Protein AF-A0A3D2MDL1-F1 (afdb_monomer_lite)

pLDDT: mean 83.44, std 14.81, range [37.59, 93.75]

Sequence (78 aa):
MENKELEAVTFNDIDYAILDEIDNFIYTVNVNNANDIKIFKTKIEEDNEILEELSEEEQSVALVKFYEKHKDLVSTNE

Radius of gyration: 13.91 Å; chains: 1; bounding box: 22×37×34 Å

Foldseek 3Di:
DPPPPQDWDADPNFIWTFPDDDDQKTWTATPVHRVRIAIWGWDQDPNDTDTDHDDPVVVVVVVVRVCVVCVVVVVPPD

Secondary structure (DSSP, 8-state):
-------EEEETTEEEEEEEEETTEEEEEETTEEEEEEEEEEEEETTEEEEEEPPHHHHHHHHHHHHHHHHHHHT---

Structure (mmCIF, N/CA/C/O backbone):
data_AF-A0A3D2MDL1-F1
#
_entry.id   AF-A0A3D2MDL1-F1
#
loop_
_atom_site.group_PDB
_atom_site.id
_atom_site.type_symbol
_atom_site.label_atom_id
_atom_site.label_alt_id
_atom_site.label_comp_id
_atom_site.label_asym_id
_atom_site.label_entity_id
_atom_site.label_seq_id
_atom_site.pdbx_PDB_ins_code
_atom_site.Cartn_x
_atom_site.Cartn_y
_atom_site.Cartn_z
_atom_site.occupancy
_atom_site.B_iso_or_equiv
_atom_site.auth_seq_id
_atom_site.auth_comp_id
_atom_site.auth_asym_id
_atom_site.auth_atom_id
_atom_site.pdbx_PDB_model_num
ATOM 1 N N . MET A 1 1 ? -10.600 -20.569 -7.007 1.00 42.34 1 MET A N 1
ATOM 2 C CA . MET A 1 1 ? -9.941 -19.294 -6.680 1.00 42.34 1 MET A CA 1
ATOM 3 C C . MET A 1 1 ? -9.935 -18.498 -7.962 1.00 42.34 1 MET A C 1
ATOM 5 O O . MET A 1 1 ? -9.308 -18.937 -8.919 1.00 42.34 1 MET A O 1
ATOM 9 N N . GLU A 1 2 ? -10.744 -17.447 -8.035 1.00 37.59 2 GLU A N 1
ATOM 10 C CA . GLU A 1 2 ? -10.652 -16.486 -9.133 1.00 37.59 2 GLU A CA 1
ATOM 11 C C . GLU A 1 2 ? -9.269 -15.836 -9.033 1.00 37.59 2 GLU A C 1
ATOM 13 O O . GLU A 1 2 ? -8.912 -15.308 -7.980 1.00 37.59 2 GLU A O 1
ATOM 18 N N . ASN A 1 3 ? -8.454 -15.962 -10.083 1.00 41.69 3 ASN A N 1
ATOM 19 C CA . ASN A 1 3 ? -7.255 -15.144 -10.217 1.00 41.69 3 ASN A CA 1
ATOM 20 C C . ASN A 1 3 ? -7.762 -13.725 -10.456 1.00 41.69 3 ASN A C 1
ATOM 22 O O . ASN A 1 3 ? -8.091 -13.376 -11.586 1.00 41.69 3 ASN A O 1
ATOM 26 N N . LYS A 1 4 ? -7.911 -12.951 -9.378 1.00 48.12 4 LYS A N 1
ATOM 27 C CA . LYS A 1 4 ? -8.056 -11.505 -9.483 1.00 48.12 4 LYS A CA 1
ATOM 28 C C . LYS A 1 4 ? -6.768 -11.045 -10.158 1.00 48.12 4 LYS A C 1
ATOM 30 O O . LYS A 1 4 ? -5.692 -11.296 -9.616 1.00 48.12 4 LYS A O 1
ATOM 35 N N . GLU A 1 5 ? -6.868 -10.539 -11.384 1.00 48.56 5 GLU A N 1
ATOM 36 C CA . GLU A 1 5 ? -5.733 -9.931 -12.073 1.00 48.56 5 GLU A CA 1
ATOM 37 C C . GLU A 1 5 ? -5.107 -8.952 -11.076 1.00 48.56 5 GLU A C 1
ATOM 39 O O . GLU A 1 5 ? -5.802 -8.082 -10.556 1.00 48.56 5 GLU A O 1
ATOM 44 N N . LEU A 1 6 ? -3.857 -9.201 -10.675 1.00 57.50 6 LEU A N 1
ATOM 45 C CA . LEU A 1 6 ? -3.144 -8.308 -9.770 1.00 57.50 6 LEU A CA 1
ATOM 46 C C . LEU A 1 6 ? -2.988 -6.995 -10.526 1.00 57.50 6 LEU A C 1
ATOM 48 O O . LEU A 1 6 ? -2.167 -6.902 -11.438 1.00 57.50 6 LEU A O 1
ATOM 52 N N . GLU A 1 7 ? -3.830 -6.021 -10.193 1.00 76.19 7 GLU A N 1
ATOM 53 C CA . GLU A 1 7 ? -3.709 -4.668 -10.709 1.00 76.19 7 GLU A CA 1
ATOM 54 C C . GLU A 1 7 ? -2.312 -4.165 -10.326 1.00 76.19 7 GLU A C 1
ATOM 56 O O . GLU A 1 7 ? -1.852 -4.351 -9.198 1.00 76.19 7 GLU A O 1
ATOM 61 N N . ALA A 1 8 ? -1.579 -3.638 -11.302 1.00 82.69 8 ALA A N 1
ATOM 62 C CA . ALA A 1 8 ? -0.212 -3.176 -11.122 1.00 82.69 8 ALA A CA 1
ATOM 63 C C . ALA A 1 8 ? -0.115 -1.721 -11.564 1.00 82.69 8 ALA A C 1
ATOM 65 O O . ALA A 1 8 ? -0.761 -1.307 -12.526 1.00 82.69 8 ALA A O 1
ATOM 66 N N . VAL A 1 9 ? 0.711 -0.960 -10.858 1.00 85.94 9 VAL A N 1
ATOM 67 C CA . VAL A 1 9 ? 0.990 0.441 -11.152 1.00 85.94 9 VAL A CA 1
ATOM 68 C C . VAL A 1 9 ? 2.467 0.601 -11.467 1.00 85.94 9 VAL A C 1
ATOM 70 O O . VAL A 1 9 ? 3.329 0.067 -10.768 1.00 85.94 9 VAL A O 1
ATOM 73 N N . THR A 1 10 ? 2.768 1.347 -12.524 1.00 87.25 10 THR A N 1
ATOM 74 C CA . THR A 1 10 ? 4.145 1.685 -12.882 1.00 87.25 10 THR A CA 1
ATOM 75 C C . THR A 1 10 ? 4.463 3.073 -12.341 1.00 87.25 10 THR A C 1
ATOM 77 O O . THR A 1 10 ? 3.795 4.049 -12.683 1.00 87.25 10 THR A O 1
ATOM 80 N N . PHE A 1 11 ? 5.498 3.176 -11.511 1.00 85.94 11 PHE A N 1
ATOM 81 C CA . PHE A 1 11 ? 5.969 4.441 -10.952 1.00 85.94 11 PHE A CA 1
ATOM 82 C C . PHE A 1 11 ? 7.490 4.524 -11.094 1.00 85.94 11 PHE A C 1
ATOM 84 O O . PHE A 1 11 ? 8.199 3.644 -10.613 1.00 85.94 11 PHE A O 1
ATOM 91 N N . ASN A 1 12 ? 8.000 5.574 -11.748 1.00 87.00 12 ASN A N 1
ATOM 92 C CA . ASN A 1 12 ? 9.430 5.737 -12.059 1.00 87.00 12 ASN A CA 1
ATOM 93 C C . ASN A 1 12 ? 10.061 4.507 -12.748 1.00 87.00 12 ASN A C 1
ATOM 95 O O . ASN A 1 12 ? 11.108 4.031 -12.314 1.00 87.00 12 ASN A O 1
ATOM 99 N N . ASP A 1 13 ? 9.409 3.972 -13.788 1.00 88.62 13 ASP A N 1
ATOM 100 C CA . ASP A 1 13 ? 9.861 2.784 -14.541 1.00 88.62 13 ASP A CA 1
ATOM 101 C C . ASP A 1 13 ? 9.980 1.497 -13.696 1.00 88.62 13 ASP A C 1
ATOM 103 O O . ASP A 1 13 ? 10.609 0.521 -14.108 1.00 88.62 13 ASP A O 1
ATOM 107 N N . ILE A 1 14 ? 9.367 1.477 -12.510 1.00 88.25 14 ILE A N 1
ATOM 108 C CA . ILE A 1 14 ? 9.281 0.304 -11.646 1.00 88.25 14 ILE A CA 1
ATOM 109 C C . ILE A 1 14 ? 7.822 -0.124 -11.565 1.00 88.25 14 ILE A C 1
ATOM 111 O O . ILE A 1 14 ? 6.945 0.670 -11.221 1.00 88.25 14 ILE A O 1
ATOM 115 N N . ASP A 1 15 ? 7.578 -1.398 -11.853 1.00 91.19 15 ASP A N 1
ATOM 116 C CA . ASP A 1 15 ? 6.264 -2.005 -11.709 1.00 91.19 15 ASP A CA 1
ATOM 117 C C . ASP A 1 15 ? 6.037 -2.457 -10.265 1.00 91.19 15 ASP A C 1
ATOM 119 O O . ASP A 1 15 ? 6.826 -3.210 -9.678 1.00 91.19 15 ASP A O 1
ATOM 123 N N . TYR A 1 16 ? 4.919 -2.017 -9.706 1.00 91.75 16 TYR A N 1
ATOM 124 C CA . TYR A 1 16 ? 4.463 -2.378 -8.379 1.00 91.75 16 TYR A CA 1
ATOM 125 C C . TYR A 1 16 ? 3.114 -3.090 -8.477 1.00 91.75 16 TYR A C 1
ATOM 127 O O . TYR A 1 16 ? 2.166 -2.565 -9.053 1.00 91.75 16 TYR A O 1
ATOM 135 N N . ALA A 1 17 ? 3.005 -4.283 -7.900 1.00 92.19 17 ALA A N 1
ATOM 136 C CA . ALA A 1 17 ? 1.734 -4.978 -7.754 1.00 92.19 17 ALA A CA 1
ATOM 137 C C . ALA A 1 17 ? 0.938 -4.372 -6.595 1.00 92.19 17 ALA A C 1
ATOM 139 O O . ALA A 1 17 ? 1.489 -4.146 -5.514 1.00 92.19 17 ALA A O 1
ATOM 140 N N . ILE A 1 18 ? -0.357 -4.147 -6.802 1.00 92.00 18 ILE A N 1
ATOM 141 C CA . ILE A 1 18 ? -1.273 -3.666 -5.771 1.00 92.00 18 ILE A CA 1
ATOM 142 C C . ILE A 1 18 ? -1.612 -4.830 -4.835 1.00 92.00 18 ILE A C 1
ATOM 144 O O . ILE A 1 18 ? -2.100 -5.879 -5.256 1.00 92.00 18 ILE A O 1
ATOM 148 N N . LEU A 1 19 ? -1.323 -4.641 -3.550 1.00 90.00 19 LEU A N 1
ATOM 149 C CA . LEU A 1 19 ? -1.642 -5.582 -2.480 1.00 90.00 19 LEU A CA 1
ATOM 150 C C . LEU A 1 19 ? -3.023 -5.304 -1.895 1.00 90.00 19 LEU A C 1
ATOM 152 O O . LEU A 1 19 ? -3.804 -6.228 -1.675 1.00 90.00 19 LEU A O 1
ATOM 156 N N . ASP A 1 20 ? -3.290 -4.034 -1.607 1.00 90.50 20 ASP A N 1
ATOM 157 C CA . ASP A 1 20 ? -4.530 -3.587 -0.994 1.00 90.50 20 ASP A CA 1
ATOM 158 C C . ASP A 1 20 ? -4.768 -2.103 -1.313 1.00 90.50 20 ASP A C 1
ATOM 160 O O . ASP A 1 20 ? -3.840 -1.354 -1.632 1.00 90.50 20 ASP A O 1
ATOM 164 N N . GLU A 1 21 ? -6.018 -1.683 -1.193 1.00 90.94 21 GLU A N 1
ATOM 165 C CA . GLU A 1 21 ? -6.481 -0.316 -1.371 1.00 90.94 21 GLU A CA 1
ATOM 166 C C . GLU A 1 21 ? -7.366 0.039 -0.173 1.00 90.94 21 GLU A C 1
ATOM 168 O O . GLU A 1 21 ? -8.356 -0.639 0.146 1.00 90.94 21 GLU A O 1
ATOM 173 N N . ILE A 1 22 ? -6.972 1.087 0.548 1.00 91.44 22 ILE A N 1
ATOM 174 C CA . ILE A 1 22 ? -7.650 1.526 1.768 1.00 91.44 22 ILE A CA 1
ATOM 175 C C . ILE A 1 22 ? -7.800 3.039 1.716 1.00 91.44 22 ILE A C 1
ATOM 177 O O . ILE A 1 22 ? -6.811 3.770 1.766 1.00 91.44 22 ILE A O 1
ATOM 181 N N . ASP A 1 23 ? -9.050 3.500 1.660 1.00 91.00 23 ASP A N 1
ATOM 182 C CA . ASP A 1 23 ? -9.398 4.902 1.436 1.00 91.00 23 ASP A CA 1
ATOM 183 C C . ASP A 1 23 ? -8.755 5.438 0.145 1.00 91.00 23 ASP A C 1
ATOM 185 O O . ASP A 1 23 ? -9.110 5.013 -0.947 1.00 91.00 23 ASP A O 1
ATOM 189 N N . ASN A 1 24 ? -7.814 6.367 0.279 1.00 91.69 24 ASN A N 1
ATOM 190 C CA . ASN A 1 24 ? -7.056 6.994 -0.795 1.00 91.69 24 ASN A CA 1
ATOM 191 C C . ASN A 1 24 ? -5.589 6.538 -0.795 1.00 91.69 24 ASN A C 1
ATOM 193 O O . ASN A 1 24 ? -4.721 7.266 -1.272 1.00 91.69 24 ASN A O 1
ATOM 197 N N . PHE A 1 25 ? -5.293 5.386 -0.192 1.00 93.38 25 PHE A N 1
ATOM 198 C CA . PHE A 1 25 ? -3.961 4.799 -0.159 1.00 93.38 25 PHE A CA 1
ATOM 199 C C . PHE A 1 25 ? -3.943 3.471 -0.906 1.00 93.38 25 PHE A C 1
ATOM 201 O O . PHE A 1 25 ? -4.772 2.596 -0.651 1.00 93.38 25 PHE A O 1
ATOM 208 N N . ILE A 1 26 ? -2.944 3.310 -1.767 1.00 93.00 26 ILE A N 1
ATOM 209 C CA . ILE A 1 26 ? -2.643 2.070 -2.472 1.00 93.00 26 ILE A CA 1
ATOM 210 C C . ILE A 1 26 ? -1.378 1.480 -1.861 1.00 93.00 26 ILE A C 1
ATOM 212 O O . ILE A 1 26 ? -0.315 2.105 -1.862 1.00 93.00 26 ILE A O 1
ATOM 216 N N . TYR A 1 27 ? -1.494 0.264 -1.342 1.00 92.69 27 TYR A N 1
ATOM 217 C CA . TYR A 1 27 ? -0.387 -0.501 -0.783 1.00 92.69 27 TYR A CA 1
ATOM 218 C C . TYR A 1 27 ? 0.153 -1.383 -1.883 1.00 92.69 27 TYR A C 1
ATOM 220 O O . TYR A 1 27 ? -0.577 -2.192 -2.453 1.00 92.69 27 TYR A O 1
ATOM 228 N N . THR A 1 28 ? 1.432 -1.230 -2.186 1.00 93.00 28 THR A N 1
ATOM 229 C CA . THR A 1 28 ? 2.035 -1.898 -3.328 1.00 93.00 28 THR A CA 1
ATOM 230 C C . THR A 1 28 ? 3.336 -2.581 -2.953 1.00 93.00 28 THR A C 1
ATOM 232 O O . THR A 1 28 ? 3.997 -2.222 -1.976 1.00 93.00 28 THR A O 1
ATOM 235 N N . VAL A 1 29 ? 3.713 -3.574 -3.747 1.00 93.31 29 VAL A N 1
ATOM 236 C CA . VAL A 1 29 ? 4.997 -4.257 -3.639 1.00 93.31 29 VAL A CA 1
ATOM 237 C C . VAL A 1 29 ? 5.654 -4.322 -5.002 1.00 93.31 29 VAL A C 1
ATOM 239 O O . VAL A 1 29 ? 5.008 -4.610 -6.006 1.00 93.31 29 VAL A O 1
ATOM 242 N N . ASN A 1 30 ? 6.949 -4.055 -5.051 1.00 92.75 30 ASN A N 1
ATOM 243 C CA . ASN A 1 30 ? 7.713 -4.131 -6.282 1.00 92.75 30 ASN A CA 1
ATOM 244 C C . ASN A 1 30 ? 7.689 -5.562 -6.835 1.00 92.75 30 ASN A C 1
ATOM 246 O O . ASN A 1 30 ? 8.059 -6.516 -6.142 1.00 92.75 30 ASN A O 1
ATOM 250 N N . VAL A 1 31 ? 7.305 -5.718 -8.104 1.00 90.50 31 VAL A N 1
ATOM 251 C CA . VAL A 1 31 ? 7.194 -7.045 -8.737 1.00 90.50 31 VAL A CA 1
ATOM 252 C C . VAL A 1 31 ? 8.548 -7.748 -8.871 1.00 90.50 31 VAL A C 1
ATOM 254 O O . VAL A 1 31 ? 8.611 -8.975 -8.907 1.00 90.50 31 VAL A O 1
ATOM 257 N N . ASN A 1 32 ? 9.639 -6.979 -8.914 1.00 90.44 32 ASN A N 1
ATOM 258 C CA . ASN A 1 32 ? 11.008 -7.482 -9.000 1.00 90.44 32 ASN A CA 1
ATOM 259 C C . ASN A 1 32 ? 11.662 -7.661 -7.618 1.00 90.44 32 ASN A C 1
ATOM 261 O O . ASN A 1 32 ? 12.683 -8.343 -7.512 1.00 90.44 32 ASN A O 1
ATOM 265 N N . ASN A 1 33 ? 11.106 -7.064 -6.556 1.00 90.69 33 ASN A N 1
ATOM 266 C CA . ASN A 1 33 ? 11.636 -7.160 -5.197 1.00 90.69 33 ASN A CA 1
ATOM 267 C C . ASN A 1 33 ? 10.515 -7.145 -4.148 1.00 90.69 33 ASN A C 1
ATOM 269 O O . ASN A 1 33 ? 10.097 -6.091 -3.684 1.00 90.69 33 ASN A O 1
ATOM 273 N N . ALA A 1 34 ? 10.115 -8.324 -3.676 1.00 87.12 34 ALA A N 1
ATOM 274 C CA . ALA A 1 34 ? 9.039 -8.468 -2.694 1.00 87.12 34 ALA A CA 1
ATOM 275 C C . ALA A 1 34 ? 9.294 -7.790 -1.326 1.00 87.12 34 ALA A C 1
ATOM 277 O O . ALA A 1 34 ? 8.373 -7.685 -0.521 1.00 87.12 34 ALA A O 1
ATOM 278 N N . ASN A 1 35 ? 10.526 -7.349 -1.041 1.00 88.62 35 ASN A N 1
ATOM 279 C CA . ASN A 1 35 ? 10.846 -6.594 0.176 1.00 88.62 35 ASN A CA 1
ATOM 280 C C . ASN A 1 35 ? 10.719 -5.073 -0.010 1.00 88.62 35 ASN A C 1
ATOM 282 O O . ASN A 1 35 ? 10.807 -4.334 0.967 1.00 88.62 35 ASN A O 1
ATOM 286 N N . ASP A 1 36 ? 10.556 -4.604 -1.247 1.00 90.06 36 ASP A N 1
ATOM 287 C CA . ASP A 1 36 ? 10.375 -3.193 -1.578 1.00 90.06 36 ASP A CA 1
ATOM 288 C C . ASP A 1 36 ? 8.876 -2.890 -1.618 1.00 90.06 36 ASP A C 1
ATOM 290 O O . ASP A 1 36 ? 8.194 -3.068 -2.629 1.00 90.06 36 ASP A O 1
ATOM 294 N N . ILE A 1 37 ? 8.355 -2.508 -0.454 1.00 89.94 37 ILE A N 1
ATOM 295 C CA . ILE A 1 37 ? 6.955 -2.135 -0.265 1.00 89.94 37 ILE A CA 1
ATOM 296 C C . ILE A 1 37 ? 6.864 -0.621 -0.347 1.00 89.94 37 ILE A C 1
ATOM 298 O O . ILE A 1 37 ? 7.596 0.093 0.344 1.00 89.94 37 ILE A O 1
ATOM 302 N N . LYS A 1 38 ? 5.930 -0.136 -1.160 1.00 91.88 38 LYS A N 1
ATOM 303 C CA . LYS A 1 38 ? 5.676 1.291 -1.306 1.00 91.88 38 LYS A CA 1
ATOM 304 C C . LYS A 1 38 ? 4.190 1.568 -1.189 1.00 91.88 38 LYS A C 1
ATOM 306 O O . LYS A 1 38 ? 3.359 0.825 -1.709 1.00 91.88 38 LYS A O 1
ATOM 311 N N . ILE A 1 39 ? 3.863 2.633 -0.475 1.00 93.75 39 ILE A N 1
ATOM 312 C CA . ILE A 1 39 ? 2.495 3.117 -0.351 1.00 93.75 39 ILE A CA 1
ATOM 313 C C . ILE A 1 39 ? 2.410 4.364 -1.218 1.00 93.75 39 ILE A C 1
ATOM 315 O O . ILE A 1 39 ? 3.318 5.196 -1.183 1.00 93.75 39 ILE A O 1
ATOM 319 N N . PHE A 1 40 ? 1.340 4.469 -1.992 1.00 93.44 40 PHE A N 1
ATOM 320 C CA . PHE A 1 40 ? 1.005 5.652 -2.771 1.00 93.44 40 PHE A CA 1
ATOM 321 C C . PHE A 1 40 ? -0.322 6.206 -2.301 1.00 93.44 40 PHE A C 1
ATOM 323 O O . PHE A 1 40 ? -1.164 5.482 -1.769 1.00 93.44 40 PHE A O 1
ATOM 330 N N . LYS A 1 41 ? -0.500 7.504 -2.487 1.00 92.56 41 LYS A N 1
ATOM 331 C CA . LYS A 1 41 ? -1.758 8.176 -2.219 1.00 92.56 41 LYS A CA 1
ATOM 332 C C . LYS A 1 41 ? -2.395 8.515 -3.552 1.00 92.56 41 LYS A C 1
ATOM 334 O O . LYS A 1 41 ? -1.745 9.124 -4.397 1.00 92.56 41 LYS A O 1
ATOM 339 N N . THR A 1 42 ? -3.649 8.133 -3.737 1.00 90.12 42 THR A N 1
ATOM 340 C CA . THR A 1 42 ? -4.421 8.556 -4.900 1.00 90.12 42 THR A CA 1
ATOM 341 C C . THR A 1 42 ? -5.007 9.934 -4.654 1.00 90.12 42 THR A C 1
ATOM 343 O O . THR A 1 42 ? -5.528 10.253 -3.577 1.00 90.12 42 THR A O 1
ATOM 346 N N . LYS A 1 43 ? -4.908 10.779 -5.673 1.00 88.12 43 LYS A N 1
ATOM 347 C CA . LYS A 1 43 ? -5.518 12.102 -5.700 1.00 88.12 43 LYS A CA 1
ATOM 348 C C . LYS A 1 43 ? -6.152 12.312 -7.064 1.00 88.12 43 LYS A C 1
ATOM 350 O O . LYS A 1 43 ? -5.588 11.925 -8.079 1.00 88.12 43 LYS A O 1
ATOM 355 N N . ILE A 1 44 ? -7.321 12.942 -7.076 1.00 87.38 44 ILE A N 1
ATOM 356 C CA . ILE A 1 44 ? -7.972 13.356 -8.316 1.00 87.38 44 ILE A CA 1
ATOM 357 C C . ILE A 1 44 ? -7.461 14.755 -8.663 1.00 87.38 44 ILE A C 1
ATOM 359 O O . ILE A 1 44 ? -7.697 15.706 -7.913 1.00 87.38 44 ILE A O 1
ATOM 363 N N . GLU A 1 45 ? -6.771 14.880 -9.790 1.00 87.00 45 GLU A N 1
ATOM 364 C CA . GLU A 1 45 ? -6.358 16.151 -10.383 1.00 87.00 45 GLU A CA 1
ATOM 365 C C . GLU A 1 45 ? -6.907 16.250 -11.808 1.00 87.00 45 GLU A C 1
ATOM 367 O O . GLU A 1 45 ? -6.663 15.378 -12.636 1.00 87.00 45 GLU A O 1
ATOM 372 N N . GLU A 1 46 ? -7.675 17.309 -12.092 1.00 83.94 46 GLU A N 1
ATOM 373 C CA . GLU A 1 46 ? -8.257 17.562 -13.424 1.00 83.94 46 GLU A CA 1
ATOM 374 C C . GLU A 1 46 ? -9.005 16.341 -14.005 1.00 83.94 46 GLU A C 1
ATOM 376 O O . GLU A 1 46 ? -8.795 15.962 -15.155 1.00 83.94 46 GLU A O 1
ATOM 381 N N . ASP A 1 47 ? -9.840 15.699 -13.176 1.00 86.00 47 ASP A N 1
ATOM 382 C CA . ASP A 1 47 ? -10.596 14.471 -13.487 1.00 86.00 47 ASP A CA 1
ATOM 383 C C . ASP A 1 47 ? -9.736 13.213 -13.753 1.00 86.00 47 ASP A C 1
ATOM 385 O O . ASP A 1 47 ? -10.277 12.160 -14.095 1.00 86.00 47 ASP A O 1
ATOM 389 N N . ASN A 1 48 ? -8.418 13.278 -13.535 1.00 83.81 48 ASN A N 1
ATOM 390 C CA . ASN A 1 48 ? -7.505 12.137 -13.613 1.00 83.81 48 ASN A CA 1
ATOM 391 C C . ASN A 1 48 ? -7.071 11.686 -12.217 1.00 83.81 48 ASN A C 1
ATOM 393 O O . ASN A 1 48 ? -6.795 12.506 -11.342 1.00 83.81 48 ASN A O 1
ATOM 397 N N . GLU A 1 49 ? -6.973 10.375 -12.010 1.00 82.81 49 GLU A N 1
ATOM 398 C CA . GLU A 1 49 ? -6.364 9.825 -10.803 1.00 82.81 49 GLU A CA 1
ATOM 399 C C . GLU A 1 49 ? -4.842 9.799 -10.961 1.00 82.81 49 GLU A C 1
ATOM 401 O O . GLU A 1 49 ? -4.309 9.240 -11.922 1.00 82.81 49 GLU A O 1
ATOM 406 N N . ILE A 1 50 ? -4.146 10.430 -10.020 1.00 88.00 50 ILE A N 1
ATOM 407 C CA . ILE A 1 50 ? -2.690 10.471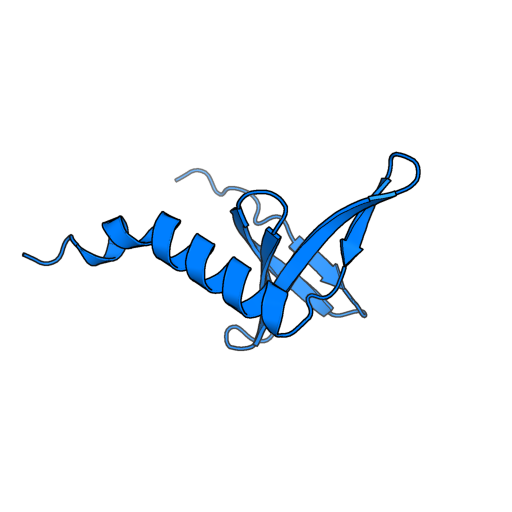 -9.962 1.00 88.00 50 ILE A CA 1
ATOM 408 C C . ILE A 1 50 ? -2.181 9.810 -8.682 1.00 88.00 50 ILE A C 1
ATOM 410 O O . ILE A 1 50 ? -2.845 9.828 -7.641 1.00 88.00 50 ILE A O 1
ATOM 414 N N . LEU A 1 51 ? -0.971 9.258 -8.768 1.00 89.38 51 LEU A N 1
ATOM 415 C CA . LEU A 1 51 ? -0.248 8.700 -7.631 1.00 89.38 51 LEU A CA 1
ATOM 416 C C . LEU A 1 51 ? 0.716 9.743 -7.069 1.00 89.38 51 LEU A C 1
ATOM 418 O O . LEU A 1 51 ? 1.573 10.264 -7.781 1.00 89.38 51 LEU A O 1
ATOM 422 N N . GLU A 1 52 ? 0.589 10.010 -5.777 1.00 90.88 52 GLU A N 1
ATOM 423 C CA . GLU A 1 52 ? 1.446 10.911 -5.014 1.00 90.88 52 GLU A CA 1
ATOM 424 C C . GLU A 1 52 ? 2.274 10.103 -4.003 1.00 90.88 52 GLU A C 1
ATOM 426 O O . GLU A 1 52 ? 1.781 9.156 -3.377 1.00 90.88 52 GLU A O 1
ATOM 431 N N . GLU A 1 53 ? 3.551 10.462 -3.847 1.00 91.12 53 GLU A N 1
ATOM 432 C CA . GLU A 1 53 ? 4.402 9.899 -2.797 1.00 91.12 53 GLU A CA 1
ATOM 433 C C . GLU A 1 53 ? 4.016 10.485 -1.436 1.00 91.12 53 GLU A C 1
ATOM 435 O O . GLU A 1 53 ? 3.832 11.692 -1.293 1.00 91.12 53 GLU A O 1
ATOM 440 N N . LEU A 1 54 ? 3.917 9.627 -0.421 1.00 92.00 54 LEU A N 1
ATOM 441 C CA . LEU A 1 54 ? 3.539 10.044 0.926 1.00 92.00 54 LEU A CA 1
ATOM 442 C C . LEU A 1 54 ? 4.729 10.655 1.669 1.00 92.00 54 LEU A C 1
ATOM 444 O O . LEU A 1 54 ? 5.838 10.108 1.644 1.00 92.00 54 LEU A O 1
ATOM 448 N N . SER A 1 55 ? 4.453 11.703 2.442 1.00 92.56 55 SER A N 1
ATOM 449 C CA . SER A 1 55 ? 5.335 12.155 3.525 1.00 92.56 55 SER A CA 1
ATOM 450 C C . SER A 1 55 ? 5.465 11.100 4.638 1.00 92.56 55 SER A C 1
ATOM 452 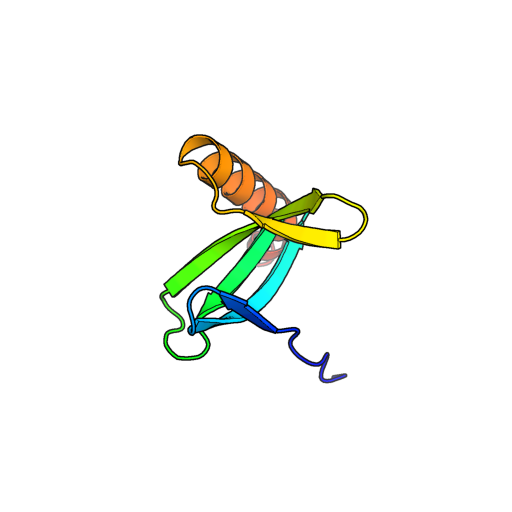O O . SER A 1 55 ? 4.633 10.203 4.761 1.00 92.56 55 SER A O 1
ATOM 454 N N . GLU A 1 56 ? 6.483 11.209 5.500 1.00 90.00 56 GLU A N 1
ATOM 455 C CA . GLU A 1 56 ? 6.685 10.278 6.631 1.00 90.00 56 GLU A CA 1
ATOM 456 C C . GLU A 1 56 ? 5.465 10.209 7.576 1.00 90.00 56 GLU A C 1
ATOM 458 O O . GLU A 1 56 ? 5.107 9.143 8.090 1.00 90.00 56 GLU A O 1
ATOM 463 N N . GLU A 1 57 ? 4.787 11.343 7.776 1.00 92.00 57 GLU A N 1
ATOM 464 C CA . GLU A 1 57 ? 3.571 11.438 8.589 1.00 92.00 57 GLU A CA 1
ATOM 465 C C . GLU A 1 57 ? 2.407 10.679 7.939 1.00 92.00 57 GLU A C 1
ATOM 467 O O . GLU A 1 57 ? 1.724 9.891 8.596 1.00 92.00 57 GLU A O 1
ATOM 472 N N . GLU A 1 58 ? 2.210 10.853 6.631 1.00 92.06 58 GLU A N 1
ATOM 473 C CA . GLU A 1 58 ? 1.172 10.143 5.880 1.00 92.06 58 GLU A CA 1
ATOM 474 C C . GLU A 1 58 ? 1.455 8.644 5.797 1.00 92.06 58 GLU A C 1
ATOM 476 O O . GLU A 1 58 ? 0.528 7.845 5.942 1.00 92.06 58 GLU A O 1
ATOM 481 N N . GLN A 1 59 ? 2.719 8.245 5.621 1.00 91.69 59 GLN A N 1
ATOM 482 C CA . GLN A 1 59 ? 3.117 6.835 5.643 1.00 91.69 59 GLN A CA 1
ATOM 483 C C . GLN A 1 59 ? 2.744 6.186 6.974 1.00 91.69 59 GLN A C 1
ATOM 485 O O . GLN A 1 59 ? 2.189 5.088 6.994 1.00 91.69 59 GLN A O 1
ATOM 490 N N . SER A 1 60 ? 2.987 6.883 8.086 1.00 92.69 60 SER A N 1
ATOM 491 C CA . SER A 1 60 ? 2.611 6.400 9.416 1.00 92.69 60 SER A CA 1
ATOM 492 C C . SER A 1 60 ? 1.096 6.203 9.536 1.00 92.69 60 SER A C 1
ATOM 494 O O . SER A 1 60 ? 0.646 5.171 10.033 1.00 92.69 60 SER A O 1
ATOM 496 N N . VAL A 1 61 ? 0.298 7.150 9.032 1.00 93.06 61 VAL A N 1
ATOM 497 C CA . VAL A 1 61 ? -1.173 7.046 9.022 1.00 93.06 61 VAL A CA 1
ATOM 498 C C . VAL A 1 61 ? -1.649 5.878 8.157 1.00 93.06 61 VAL A C 1
ATOM 500 O O . VAL A 1 61 ? -2.523 5.121 8.584 1.00 93.06 61 VAL A O 1
ATOM 503 N N . ALA A 1 62 ? -1.078 5.700 6.967 1.00 92.94 62 ALA A N 1
ATOM 504 C CA . ALA A 1 62 ? -1.422 4.595 6.080 1.00 92.94 62 ALA A CA 1
ATOM 505 C C . ALA A 1 62 ? -1.097 3.239 6.730 1.00 92.94 62 ALA A C 1
ATOM 507 O O . ALA A 1 62 ? -1.944 2.351 6.788 1.00 92.94 62 ALA A O 1
ATOM 508 N N . LEU A 1 63 ? 0.084 3.093 7.334 1.00 91.44 63 LEU A N 1
ATOM 509 C CA . LEU A 1 63 ? 0.441 1.867 8.051 1.00 91.44 63 LEU A CA 1
ATOM 510 C C . LEU A 1 63 ? -0.547 1.547 9.177 1.00 91.44 63 LEU A C 1
ATOM 512 O O . LEU A 1 63 ? -0.966 0.397 9.299 1.00 91.44 63 LEU A O 1
ATOM 516 N N . VAL A 1 64 ? -0.970 2.543 9.964 1.00 92.06 64 VAL A N 1
ATOM 517 C CA . VAL A 1 64 ? -1.997 2.342 11.001 1.00 92.06 64 VAL A CA 1
ATOM 518 C C . VAL A 1 64 ? -3.295 1.821 10.386 1.00 92.06 64 VAL A C 1
ATOM 520 O O . VAL A 1 64 ? -3.814 0.813 10.860 1.00 92.06 64 VAL A O 1
ATOM 523 N N . LYS A 1 65 ? -3.777 2.426 9.294 1.00 91.94 65 LYS A N 1
ATOM 524 C CA . LYS A 1 65 ? -4.996 1.980 8.595 1.00 91.94 65 LYS A CA 1
ATOM 525 C C . LYS A 1 65 ? -4.889 0.546 8.084 1.00 91.94 65 LYS A C 1
ATOM 527 O O . LYS A 1 65 ? -5.833 -0.231 8.234 1.00 91.94 65 LYS A O 1
ATOM 532 N N . PHE A 1 66 ? -3.741 0.180 7.521 1.00 90.81 66 PHE A N 1
ATOM 533 C CA . PHE A 1 66 ? -3.469 -1.187 7.091 1.00 90.81 66 PHE A CA 1
ATOM 534 C C . PHE A 1 66 ? -3.534 -2.166 8.266 1.00 90.81 66 PHE A C 1
ATOM 536 O O . PHE A 1 66 ? -4.275 -3.150 8.215 1.00 90.81 66 PHE A O 1
ATOM 543 N N . TYR A 1 67 ? -2.831 -1.871 9.362 1.00 88.38 67 TYR A N 1
ATOM 544 C CA . TYR A 1 67 ? -2.894 -2.695 10.569 1.00 88.38 67 TYR A CA 1
ATOM 545 C C . TYR A 1 67 ? -4.317 -2.798 11.115 1.00 88.38 67 TYR A C 1
ATOM 547 O O . TYR A 1 67 ? -4.739 -3.887 11.482 1.00 88.38 67 TYR A O 1
ATOM 555 N N . GLU A 1 68 ? -5.084 -1.710 11.140 1.00 89.56 68 GLU A N 1
ATOM 556 C CA . GLU A 1 68 ? -6.466 -1.730 11.617 1.00 89.56 68 GLU A CA 1
ATOM 557 C C . GLU A 1 68 ? -7.396 -2.577 10.744 1.00 89.56 68 GLU A C 1
ATOM 559 O O . GLU A 1 68 ? -8.266 -3.259 11.290 1.00 89.56 68 GLU A O 1
ATOM 564 N N . LYS A 1 69 ? -7.210 -2.568 9.417 1.00 88.31 69 LYS A N 1
ATOM 565 C CA . LYS A 1 69 ? -7.982 -3.399 8.479 1.00 88.31 69 LYS A CA 1
ATOM 566 C C . LYS A 1 69 ? -7.641 -4.882 8.620 1.00 88.31 69 LYS A C 1
ATOM 568 O O . LYS A 1 69 ? -8.535 -5.723 8.571 1.00 88.31 69 LYS A O 1
ATOM 573 N N . HIS A 1 70 ? -6.364 -5.204 8.819 1.00 85.94 70 HIS A N 1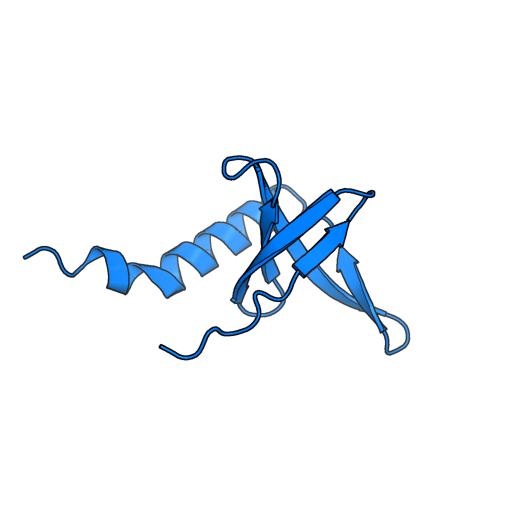
ATOM 574 C CA . HIS A 1 70 ? -5.880 -6.585 8.877 1.00 85.94 70 HIS A CA 1
ATOM 575 C C . HIS A 1 70 ? -5.678 -7.123 10.301 1.00 85.94 70 HIS A C 1
ATOM 577 O O . HIS A 1 70 ? -5.243 -8.262 10.460 1.00 85.94 70 HIS A O 1
ATOM 583 N N . LYS A 1 71 ? -6.023 -6.365 11.349 1.00 82.00 71 LYS A N 1
ATOM 584 C CA . LYS A 1 71 ? -5.873 -6.804 12.750 1.00 82.00 71 LYS A CA 1
ATOM 585 C C . LYS A 1 71 ? -6.587 -8.126 13.038 1.00 82.00 71 LYS A C 1
ATOM 587 O O . LYS A 1 71 ? -6.062 -8.951 13.777 1.00 82.00 71 LYS A O 1
ATOM 592 N N . ASP A 1 72 ? -7.742 -8.354 12.415 1.00 73.19 72 ASP A N 1
ATOM 593 C CA . ASP A 1 72 ? -8.534 -9.575 12.592 1.00 73.19 72 ASP A CA 1
ATOM 594 C C . ASP A 1 72 ? -7.887 -10.812 11.946 1.00 73.19 72 ASP A C 1
ATOM 596 O O . ASP A 1 72 ? -8.094 -11.926 12.423 1.00 73.19 72 ASP A O 1
ATOM 600 N N . LEU A 1 73 ? -7.026 -10.645 10.931 1.00 64.69 73 LEU A N 1
ATOM 601 C CA . LEU A 1 73 ? -6.244 -11.759 10.372 1.00 64.69 73 LEU A CA 1
ATOM 602 C C . LEU A 1 73 ? -5.223 -12.310 11.378 1.00 64.69 73 LEU A C 1
ATOM 604 O O . LEU A 1 73 ? -4.887 -13.491 11.321 1.00 64.69 73 LEU A O 1
ATOM 608 N N . VAL A 1 74 ? -4.739 -11.483 12.310 1.00 59.03 74 VAL A N 1
ATOM 609 C CA . VAL A 1 74 ? -3.733 -11.882 13.310 1.00 59.03 74 VAL A CA 1
ATOM 610 C C . VAL A 1 74 ? -4.370 -12.615 14.500 1.00 59.03 74 VAL A C 1
ATOM 612 O O . VAL A 1 74 ? -3.701 -13.408 15.160 1.00 59.03 74 VAL A O 1
ATOM 615 N N . SER A 1 75 ? -5.671 -12.430 14.741 1.00 55.88 75 S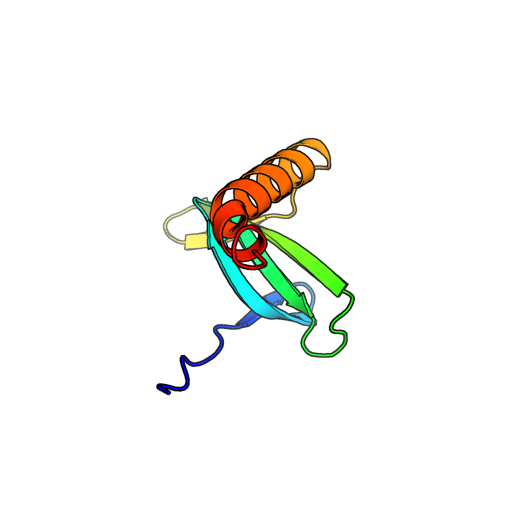ER A N 1
ATOM 616 C CA . SER A 1 75 ? -6.387 -13.002 15.892 1.00 55.88 75 SER A CA 1
ATOM 617 C C . SER A 1 75 ? -6.804 -14.471 15.734 1.00 55.88 75 SER A C 1
ATOM 619 O O . SER A 1 75 ? -7.387 -15.029 16.654 1.00 55.88 75 SER A O 1
ATOM 621 N N . THR A 1 76 ? -6.525 -15.130 14.602 1.00 50.84 76 THR A N 1
ATOM 622 C CA . THR A 1 76 ? -7.036 -16.496 14.329 1.00 50.84 76 THR A CA 1
ATOM 623 C C . THR A 1 76 ? -6.056 -17.620 14.714 1.00 50.84 76 THR A C 1
ATOM 625 O O . THR A 1 76 ? -6.105 -18.707 14.148 1.00 50.84 76 THR A O 1
ATOM 628 N N . ASN A 1 77 ? -5.159 -17.378 15.674 1.00 50.62 77 ASN A N 1
ATOM 629 C CA . ASN A 1 77 ? -4.304 -18.413 16.270 1.00 50.62 77 ASN A CA 1
ATOM 630 C C . ASN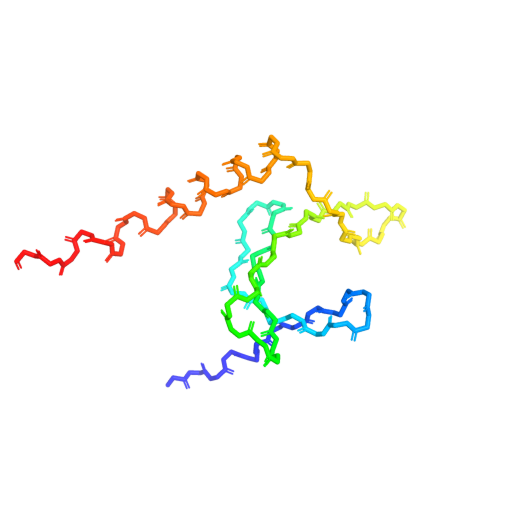 A 1 77 ? -4.627 -18.551 17.770 1.00 50.62 77 ASN A C 1
ATOM 632 O O . ASN A 1 77 ? -3.812 -18.179 18.613 1.00 50.62 77 ASN A O 1
ATOM 636 N N . GLU A 1 78 ? -5.818 -19.062 18.090 1.00 48.53 78 GLU A N 1
ATOM 637 C CA . GLU A 1 78 ? -6.136 -19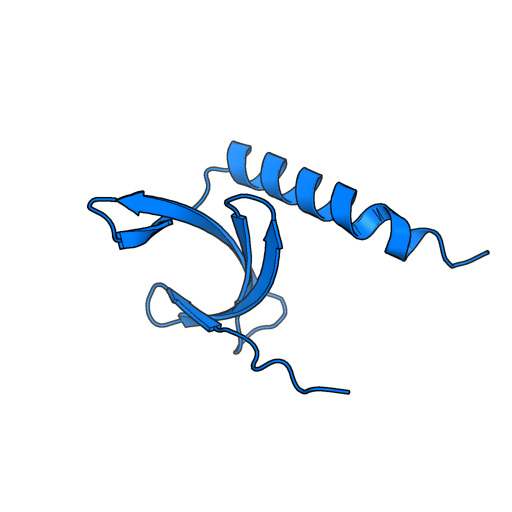.651 19.405 1.00 48.53 78 GLU A CA 1
ATOM 638 C C . GLU A 1 78 ? -6.272 -21.173 19.287 1.00 48.53 78 GLU A C 1
ATOM 640 O O . GLU A 1 78 ? -6.898 -21.641 18.306 1.00 48.53 78 GLU A O 1
#